Protein AF-A0A565CVT5-F1 (afdb_monomer_lite)

Radius of gyration: 26.25 Å; chains: 1; bounding box: 61×34×77 Å

Foldseek 3Di:
DDDDDDPPDVVVVVVVVVVVVVVVVVVVVVVVVVVVVPPDPPPDPQPDADDQKDFDAPPDWQVNVCVSNVNPCQCVQPVVPPDSVPGHGRDIGGGDRPDPD

Organism: NCBI:txid586526

Sequence (101 aa):
MRGSRTASSDISAWCSAVVLLSLILLLSVRENNASDSIRGSQFSDQKRPCEEIYVVGEGETLHTIGDRCGDPFVVERNPHIHDPDDVFPGLVLKIVPYYKL

pLDDT: mean 72.91, std 14.52, range [39.19, 91.94]

Structure (mmCIF, N/CA/C/O backbone):
data_AF-A0A565CVT5-F1
#
_entry.id   AF-A0A565CVT5-F1
#
loop_
_atom_site.group_PDB
_atom_site.id
_atom_site.type_symbol
_atom_site.label_atom_id
_atom_site.label_alt_id
_atom_site.label_comp_id
_atom_site.label_asym_id
_atom_site.label_entity_id
_atom_site.label_seq_id
_atom_site.pdbx_PDB_ins_code
_atom_site.Cartn_x
_atom_site.Cartn_y
_atom_site.Cartn_z
_atom_site.occupancy
_atom_site.B_iso_or_equiv
_atom_site.auth_seq_id
_atom_site.auth_comp_id
_atom_site.auth_asym_id
_atom_site.auth_atom_id
_atom_site.pdbx_PDB_model_num
ATOM 1 N N . MET A 1 1 ? -41.740 10.612 62.454 1.00 39.19 1 MET A N 1
ATOM 2 C CA . MET A 1 1 ? -41.429 9.741 61.293 1.00 39.19 1 MET A CA 1
ATOM 3 C C . MET A 1 1 ? -41.427 10.641 60.058 1.00 39.19 1 MET A C 1
ATOM 5 O O . MET A 1 1 ? -42.456 11.226 59.784 1.00 39.19 1 MET A O 1
ATOM 9 N N . ARG A 1 2 ? -40.269 11.192 59.670 1.00 50.81 2 ARG A N 1
ATOM 10 C CA . ARG A 1 2 ? -39.317 10.754 58.619 1.00 50.81 2 ARG A CA 1
ATOM 11 C C . ARG A 1 2 ? -39.857 10.876 57.180 1.00 50.81 2 ARG A C 1
ATOM 13 O O . ARG A 1 2 ? -40.660 10.052 56.775 1.00 50.81 2 ARG A O 1
ATOM 20 N N . GLY A 1 3 ? -39.247 11.812 56.437 1.00 57.94 3 GLY A N 1
ATOM 21 C CA . GLY A 1 3 ? -39.254 11.935 54.967 1.00 57.94 3 GLY A CA 1
ATOM 22 C C . GLY A 1 3 ? -40.526 12.586 54.418 1.00 57.94 3 GLY A C 1
ATOM 23 O O . GLY A 1 3 ? -41.594 12.330 54.933 1.00 57.94 3 GLY A O 1
ATOM 24 N N . SER A 1 4 ? -40.495 13.477 53.431 1.00 54.03 4 SER A N 1
ATOM 25 C CA . SER A 1 4 ? -39.644 13.383 52.24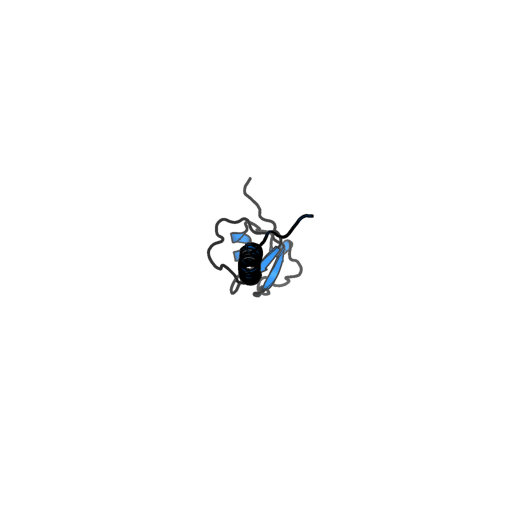8 1.00 54.03 4 SER A CA 1
ATOM 26 C C . SER A 1 4 ? -39.184 14.759 51.778 1.00 54.03 4 SER A C 1
ATOM 28 O O . SER A 1 4 ? -39.958 15.591 51.314 1.00 54.03 4 SER A O 1
ATOM 30 N N . ARG A 1 5 ? -37.872 14.968 51.885 1.00 61.31 5 ARG A N 1
ATOM 31 C CA . ARG A 1 5 ? -37.135 15.881 51.014 1.00 61.31 5 ARG A CA 1
ATOM 32 C C . ARG A 1 5 ? -37.163 15.264 49.616 1.00 61.31 5 ARG A C 1
ATOM 34 O O . ARG A 1 5 ? -36.840 14.087 49.542 1.00 61.31 5 ARG A O 1
ATOM 41 N N . THR A 1 6 ? -37.503 16.041 48.586 1.00 53.72 6 THR A N 1
ATOM 42 C CA . THR A 1 6 ? -36.719 16.207 47.338 1.00 53.72 6 THR A CA 1
ATOM 43 C C . THR A 1 6 ? -37.562 16.874 46.244 1.00 53.72 6 THR A C 1
ATOM 45 O O . THR A 1 6 ? -37.941 16.245 45.266 1.00 53.72 6 THR A O 1
ATOM 48 N N . ALA A 1 7 ? -37.759 18.191 46.340 1.00 54.12 7 ALA A N 1
ATOM 49 C CA . ALA A 1 7 ? -38.075 19.031 45.174 1.00 54.12 7 ALA A CA 1
ATOM 50 C C . ALA A 1 7 ? -36.812 19.324 44.321 1.00 54.12 7 ALA A C 1
ATOM 52 O O . ALA A 1 7 ? -36.710 20.354 43.670 1.00 54.12 7 ALA A O 1
ATOM 53 N N . SER A 1 8 ? -35.803 18.445 44.388 1.00 51.94 8 SER A N 1
ATOM 54 C CA . SER A 1 8 ? -34.457 18.646 43.827 1.00 51.94 8 SER A CA 1
ATOM 55 C C . SER A 1 8 ? -33.937 17.410 43.079 1.00 51.94 8 SER A C 1
ATOM 57 O O . SER A 1 8 ? -32.732 17.285 42.876 1.00 51.94 8 SER A O 1
ATOM 59 N N . SER A 1 9 ? -34.818 16.478 42.706 1.00 54.34 9 SER A N 1
ATOM 60 C CA . SER A 1 9 ? -34.433 15.245 42.000 1.00 54.34 9 SER A CA 1
ATOM 61 C C . SER A 1 9 ? -34.712 15.310 40.501 1.00 54.34 9 SER A C 1
ATOM 63 O O . SER A 1 9 ? -33.924 14.784 39.716 1.00 54.34 9 SER A O 1
ATOM 65 N N . ASP A 1 10 ? -35.737 16.048 40.079 1.00 54.59 10 ASP A N 1
ATOM 66 C CA . ASP A 1 10 ? -36.067 16.163 38.653 1.00 54.59 10 ASP A CA 1
ATOM 67 C C . ASP A 1 10 ? -35.059 17.049 37.919 1.00 54.59 10 ASP A C 1
ATOM 69 O O . ASP A 1 10 ? -34.773 16.822 36.745 1.00 54.59 10 ASP A O 1
ATOM 73 N N . ILE A 1 11 ? -34.412 17.965 38.662 1.00 57.19 11 ILE A N 1
ATOM 74 C CA . ILE A 1 11 ? -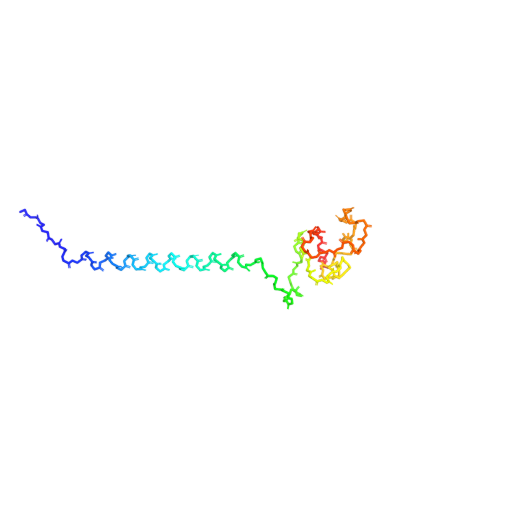33.342 18.820 38.147 1.00 57.19 11 ILE A CA 1
ATOM 75 C C . ILE A 1 11 ? -32.015 18.046 37.922 1.00 57.19 11 ILE A C 1
ATOM 77 O O . ILE A 1 11 ? -31.075 18.510 37.276 1.00 57.19 11 ILE A O 1
ATOM 81 N N . SER A 1 12 ? -31.902 16.824 38.427 1.00 60.88 12 SER A N 1
ATOM 82 C CA . SER A 1 12 ? -30.744 15.977 38.135 1.00 60.88 12 SER A CA 1
ATOM 83 C C . SER A 1 12 ? -31.006 15.052 36.947 1.00 60.88 12 SER A C 1
ATOM 85 O O . SER A 1 12 ? -30.076 14.731 36.210 1.00 60.88 12 SER A O 1
ATOM 87 N N . ALA A 1 13 ? -32.259 14.627 36.764 1.00 68.69 13 ALA A N 1
ATOM 88 C CA . ALA A 1 13 ? -32.640 13.578 35.820 1.00 68.69 13 ALA A CA 1
ATOM 89 C C . ALA A 1 13 ? -32.660 14.044 34.353 1.00 68.69 13 ALA A C 1
ATOM 91 O O . ALA A 1 13 ? -32.203 13.344 33.455 1.00 68.69 13 ALA A O 1
ATOM 92 N N . TRP A 1 14 ? -33.147 15.253 34.095 1.00 80.06 14 TRP A N 1
ATOM 93 C CA . TRP A 1 14 ? -33.083 15.895 32.778 1.00 80.06 14 TRP A CA 1
ATOM 94 C C . TRP A 1 14 ? -31.642 16.226 32.324 1.00 80.06 14 TRP A C 1
ATOM 96 O O . TRP A 1 14 ? -31.301 16.001 31.167 1.00 80.06 14 TRP A O 1
ATOM 106 N N . CYS A 1 15 ? -30.758 16.674 33.224 1.00 81.31 15 CYS A N 1
ATOM 107 C CA . CYS A 1 15 ? -29.352 16.945 32.924 1.00 81.31 15 CYS A CA 1
ATOM 108 C C . CYS A 1 15 ? -28.616 15.661 32.545 1.00 81.31 15 CYS A C 1
ATOM 110 O O . CYS A 1 15 ? -27.897 15.642 31.548 1.00 81.31 15 CYS A O 1
ATOM 112 N N . SER A 1 16 ? -28.821 14.577 33.301 1.00 80.69 16 SER A N 1
ATOM 113 C CA . SER A 1 16 ? -28.232 13.283 32.956 1.00 80.69 16 SER A CA 1
ATOM 114 C C . SER A 1 16 ? -28.771 12.759 31.625 1.00 80.69 16 SER A C 1
ATOM 116 O O . SER A 1 16 ? -27.983 12.276 30.817 1.00 80.69 16 SER A O 1
ATOM 118 N N . ALA A 1 17 ? -30.065 12.930 31.338 1.00 86.38 17 ALA A N 1
ATOM 119 C CA . ALA A 1 17 ? -30.637 12.574 30.041 1.00 86.38 17 ALA A CA 1
ATOM 120 C C . ALA A 1 17 ? -29.992 13.355 28.882 1.00 86.38 17 ALA A C 1
ATOM 122 O O . ALA A 1 17 ? -29.593 12.746 27.893 1.00 86.38 17 ALA A O 1
ATOM 123 N N . VAL A 1 18 ? -29.817 14.676 29.009 1.00 90.56 18 VAL A N 1
ATOM 124 C CA . VAL A 1 18 ? -29.180 15.514 27.973 1.00 90.56 18 VAL A CA 1
ATOM 125 C C . VAL A 1 18 ? -27.707 15.146 27.772 1.00 90.56 18 VAL A C 1
ATOM 127 O O . VAL A 1 18 ? -27.248 15.076 26.634 1.00 90.56 18 VAL A O 1
ATOM 130 N N . VAL A 1 19 ? -26.971 14.868 28.853 1.00 91.50 19 VAL A N 1
ATOM 131 C CA . VAL A 1 19 ? -25.562 14.442 28.788 1.00 91.50 19 VAL A CA 1
ATOM 132 C C . VAL A 1 19 ? -25.419 13.065 28.137 1.00 91.50 19 VAL A C 1
ATOM 134 O O . VAL A 1 19 ? -24.520 12.859 27.327 1.00 91.50 19 VAL A O 1
ATOM 137 N N . LEU A 1 20 ? -26.309 12.120 28.445 1.00 91.12 20 LEU A N 1
ATOM 138 C CA . LEU A 1 20 ? -26.301 10.805 27.800 1.00 91.12 20 LEU A CA 1
ATOM 139 C C . LEU A 1 20 ? -26.630 10.918 26.308 1.00 91.12 20 LEU A C 1
ATOM 141 O O . LEU A 1 20 ? -25.967 10.293 25.486 1.00 91.12 20 LEU A O 1
ATOM 145 N N . LEU A 1 21 ? -27.606 11.752 25.947 1.00 91.94 21 LEU A N 1
ATOM 146 C CA . LEU A 1 21 ? -28.022 11.950 24.558 1.00 91.94 21 LEU A CA 1
ATOM 147 C C . LEU A 1 21 ? -26.923 12.642 23.733 1.00 91.94 21 LEU A C 1
ATOM 149 O O . LEU A 1 21 ? -26.655 12.233 22.603 1.00 91.94 21 LEU A O 1
ATOM 153 N N . SER A 1 22 ? -26.220 13.623 24.311 1.00 91.19 22 SER A N 1
ATOM 154 C CA . SER A 1 22 ? -25.069 14.262 23.662 1.00 91.19 22 SER A CA 1
ATOM 155 C C . SER A 1 22 ? -23.881 13.309 23.513 1.00 91.19 22 SER A C 1
ATOM 157 O O . SER A 1 22 ? -23.245 13.299 22.460 1.00 91.19 22 SER A O 1
ATOM 159 N N . LEU A 1 23 ? -23.615 12.455 24.507 1.00 90.88 23 LEU A N 1
ATOM 160 C CA . LEU A 1 23 ? -22.564 11.442 24.423 1.00 90.88 23 LEU A CA 1
ATOM 161 C C . LEU A 1 23 ? -22.861 10.415 23.322 1.00 90.88 23 LEU A C 1
ATOM 163 O O . LEU A 1 23 ? -21.974 10.098 22.537 1.00 90.88 23 LEU A O 1
ATOM 167 N N . ILE A 1 24 ? -24.105 9.939 23.218 1.00 91.44 24 ILE A N 1
ATOM 168 C CA . ILE A 1 24 ? -24.529 9.004 22.163 1.00 91.44 24 ILE A CA 1
ATOM 169 C C . ILE A 1 24 ? -24.377 9.639 20.773 1.00 91.44 24 ILE A C 1
ATOM 171 O O . ILE A 1 24 ? -23.872 8.993 19.852 1.00 91.44 24 ILE A O 1
ATOM 175 N N . LEU A 1 25 ? -24.750 10.914 20.618 1.00 87.50 25 LEU A N 1
ATOM 176 C CA . LEU A 1 25 ? -24.549 11.663 19.372 1.00 87.50 25 LEU A CA 1
ATOM 177 C C . LEU A 1 25 ? -23.061 11.799 19.021 1.00 87.50 25 LEU A C 1
ATOM 179 O O . LEU A 1 25 ? -22.677 11.533 17.884 1.00 87.50 25 LEU A O 1
ATOM 183 N N . LEU A 1 26 ? -22.212 12.153 19.991 1.00 84.25 26 LEU A N 1
ATOM 184 C CA . LEU A 1 26 ? -20.761 12.257 19.794 1.00 84.25 26 LEU A CA 1
ATOM 185 C C . LEU A 1 26 ? -20.134 10.911 19.410 1.00 84.25 26 LEU A C 1
ATOM 187 O O . LEU A 1 26 ? -19.282 10.868 18.523 1.00 84.25 26 LEU A O 1
ATOM 191 N N . LEU A 1 27 ? -20.568 9.815 20.038 1.00 79.94 27 LEU A N 1
ATOM 192 C CA . LEU A 1 27 ? -20.118 8.464 19.700 1.00 79.94 27 LEU A CA 1
ATOM 193 C C . LEU A 1 27 ? -20.552 8.061 18.285 1.00 79.94 27 LEU A C 1
ATOM 195 O O . LEU A 1 27 ? -19.735 7.530 17.541 1.00 79.94 27 LEU A O 1
ATOM 199 N N . SER A 1 28 ? -21.782 8.390 17.880 1.00 79.69 28 SER A N 1
ATOM 200 C CA . SER A 1 28 ? -22.298 8.097 16.533 1.00 79.69 28 SER A CA 1
ATOM 201 C C . SER A 1 28 ? -21.539 8.867 15.448 1.00 79.69 28 SER A C 1
ATOM 203 O O . SER A 1 28 ? -21.171 8.305 14.420 1.00 79.69 28 SER A O 1
ATOM 205 N N . VAL A 1 29 ? -21.235 10.147 15.692 1.00 74.56 29 VAL A N 1
ATOM 206 C CA . VAL A 1 29 ? -20.399 10.951 14.787 1.00 74.56 29 VAL A CA 1
ATOM 207 C C . VAL A 1 29 ? -18.973 10.394 14.737 1.00 74.56 29 VAL A C 1
ATOM 209 O O . VAL A 1 29 ? -18.394 10.308 13.656 1.00 74.56 29 VAL A O 1
ATOM 212 N N . ARG A 1 30 ? -18.397 9.976 15.871 1.00 69.06 30 ARG A N 1
ATOM 213 C CA . ARG A 1 30 ? -17.044 9.399 15.925 1.00 69.06 30 ARG A CA 1
ATOM 214 C C . ARG A 1 30 ? -16.942 8.073 15.168 1.00 69.06 30 ARG A C 1
ATOM 216 O O . ARG A 1 30 ? -15.977 7.891 14.436 1.00 69.06 30 ARG A O 1
ATOM 223 N N . GLU A 1 31 ? -17.927 7.191 15.313 1.00 59.41 31 GLU A N 1
ATOM 224 C CA . GLU A 1 31 ? -18.029 5.931 14.560 1.00 59.41 31 GLU A CA 1
ATOM 225 C C . GLU A 1 31 ? -18.179 6.183 13.054 1.00 59.41 31 GLU A C 1
ATOM 227 O O . GLU A 1 31 ? -17.521 5.519 12.252 1.00 59.41 31 GLU A O 1
ATOM 232 N N . ASN A 1 32 ? -18.961 7.194 12.657 1.00 58.12 32 ASN A N 1
ATOM 233 C CA . ASN A 1 32 ? -19.106 7.562 11.248 1.00 58.12 32 ASN A CA 1
ATOM 234 C C . ASN A 1 32 ? -17.785 8.084 10.651 1.00 58.12 32 ASN A C 1
ATOM 236 O O . ASN A 1 32 ? -17.399 7.675 9.564 1.00 58.12 32 ASN A O 1
ATOM 240 N N . ASN A 1 33 ? -17.040 8.915 11.390 1.00 56.75 33 ASN A N 1
ATOM 241 C CA . ASN A 1 33 ? -15.726 9.411 10.951 1.00 56.75 33 ASN A CA 1
ATOM 242 C C . ASN A 1 33 ? -14.621 8.338 10.993 1.00 56.75 33 ASN A C 1
ATOM 244 O O . ASN A 1 33 ? -13.642 8.444 10.261 1.00 56.75 33 ASN A O 1
ATOM 248 N N . ALA A 1 34 ? -14.745 7.322 11.853 1.00 54.50 34 ALA A N 1
ATOM 249 C CA . ALA A 1 34 ? -13.821 6.188 11.884 1.00 54.50 34 ALA A CA 1
ATOM 250 C C . ALA A 1 34 ? -14.100 5.197 10.742 1.00 54.50 34 ALA A C 1
ATOM 252 O O . ALA A 1 34 ? -13.165 4.622 10.188 1.00 54.50 34 ALA A O 1
ATOM 253 N N . SER A 1 35 ? -15.368 5.049 10.348 1.00 50.41 35 SER A N 1
ATOM 254 C CA . SER A 1 35 ? -15.778 4.223 9.206 1.00 50.41 35 SER A CA 1
ATOM 255 C C . SER A 1 35 ? -15.461 4.885 7.856 1.00 50.41 35 SER A C 1
ATOM 257 O O . SER A 1 35 ? -15.152 4.187 6.895 1.00 50.41 35 SER A O 1
ATOM 259 N N . ASP A 1 36 ? -15.423 6.222 7.795 1.00 49.03 36 ASP A N 1
ATOM 260 C CA . ASP A 1 36 ? -14.929 6.983 6.632 1.00 49.03 36 ASP A CA 1
ATOM 261 C C . ASP A 1 36 ? -13.390 6.973 6.483 1.00 49.03 36 ASP A C 1
ATOM 263 O O . ASP A 1 36 ? -12.856 7.530 5.524 1.00 49.03 36 ASP A O 1
ATOM 267 N N . SER A 1 37 ? -12.646 6.296 7.370 1.00 47.59 37 SER A N 1
ATOM 268 C CA . SER A 1 37 ? -11.198 6.096 7.186 1.00 47.59 37 SER A CA 1
ATOM 269 C C . SER A 1 37 ? -10.857 5.024 6.137 1.00 47.59 37 SER A C 1
ATOM 271 O O . SER A 1 37 ? -9.678 4.780 5.884 1.00 47.59 37 SER A O 1
ATOM 273 N N . ILE A 1 38 ? -11.854 4.427 5.472 1.00 53.53 38 ILE A N 1
ATOM 274 C CA . ILE A 1 38 ? -11.672 3.700 4.204 1.00 53.53 38 ILE A CA 1
ATOM 275 C C . ILE A 1 38 ? -11.887 4.678 3.039 1.00 53.53 38 ILE A C 1
ATOM 277 O O . ILE A 1 38 ? -12.702 4.468 2.144 1.00 53.53 38 ILE A O 1
ATOM 281 N N . ARG A 1 39 ? -11.181 5.810 3.046 1.00 48.34 39 ARG A N 1
ATOM 282 C CA . ARG A 1 39 ? -11.093 6.668 1.865 1.00 48.34 39 ARG A CA 1
ATOM 283 C C . ARG A 1 39 ? -9.752 7.375 1.837 1.00 48.34 39 ARG A C 1
ATOM 285 O O . ARG A 1 39 ? -9.427 8.172 2.710 1.00 48.34 39 ARG A O 1
ATOM 292 N N . GLY A 1 40 ? -8.969 6.998 0.831 1.00 47.59 40 GLY A N 1
ATOM 293 C CA . GLY A 1 40 ? -7.565 7.328 0.675 1.00 47.59 40 GLY A CA 1
ATOM 294 C C . GLY A 1 40 ? -7.234 8.788 0.950 1.00 47.59 40 GLY A C 1
ATOM 295 O O . GLY A 1 40 ? -7.656 9.686 0.222 1.00 47.59 40 GLY A O 1
ATOM 296 N N . SER A 1 41 ? -6.353 9.003 1.926 1.00 48.44 41 SER A N 1
ATOM 297 C CA . SER A 1 41 ? -5.465 10.157 1.899 1.00 48.44 41 SER A CA 1
ATOM 298 C C . SER A 1 41 ? -4.386 9.893 0.850 1.00 48.44 41 SER A C 1
ATOM 300 O O . SER A 1 41 ? -3.234 9.583 1.160 1.00 48.44 41 SER A O 1
ATOM 302 N N . GLN A 1 42 ? -4.777 9.989 -0.419 1.00 56.72 42 GLN A N 1
ATOM 303 C CA . GLN A 1 42 ? -3.814 10.18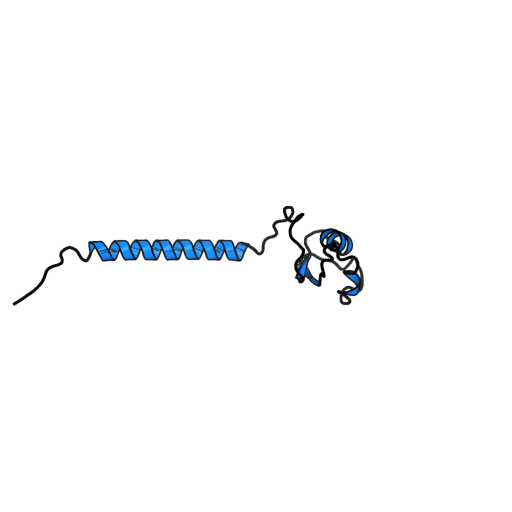8 -1.487 1.00 56.72 42 GLN A CA 1
ATOM 304 C C . GLN A 1 42 ? -3.012 11.458 -1.131 1.00 56.72 42 GLN A C 1
ATOM 306 O O . GLN A 1 42 ? -3.596 12.493 -0.814 1.00 56.72 42 GLN A O 1
ATOM 311 N N . PHE A 1 43 ? -1.679 11.368 -1.150 1.00 49.22 43 PHE A N 1
ATOM 312 C CA . PHE A 1 43 ? -0.727 12.490 -1.042 1.00 49.22 43 PHE A CA 1
ATOM 313 C C . PHE A 1 43 ? -0.365 13.068 0.346 1.00 49.22 43 PHE A C 1
ATOM 315 O O . PHE A 1 43 ? 0.014 14.234 0.434 1.00 49.22 43 PHE A O 1
ATOM 322 N N . SER A 1 44 ? -0.357 12.290 1.435 1.00 47.38 44 SER A N 1
ATOM 323 C CA . SER A 1 44 ? 0.350 12.706 2.678 1.00 47.38 44 SER A CA 1
ATOM 324 C C . SER A 1 44 ? 1.351 11.690 3.241 1.00 47.38 44 SER A C 1
ATOM 326 O O . SER A 1 44 ? 1.929 11.914 4.304 1.00 47.38 44 SER A O 1
ATOM 328 N N . ASP A 1 45 ? 1.632 10.614 2.506 1.00 50.12 45 ASP A N 1
ATOM 329 C CA . ASP A 1 45 ? 2.316 9.435 3.046 1.00 50.12 45 ASP A CA 1
ATOM 330 C C . ASP A 1 45 ? 3.789 9.276 2.636 1.00 50.12 45 ASP A C 1
ATOM 332 O O . ASP A 1 45 ? 4.325 8.185 2.504 1.00 50.12 45 ASP A O 1
ATOM 336 N N . GLN A 1 46 ? 4.500 10.385 2.445 1.00 53.56 46 GLN A N 1
ATOM 337 C CA . GLN A 1 46 ? 5.941 10.340 2.147 1.00 53.56 46 GLN A CA 1
ATOM 338 C C . GLN A 1 46 ? 6.815 10.099 3.392 1.00 53.56 46 GLN A C 1
ATOM 340 O O . GLN A 1 46 ? 8.036 10.222 3.332 1.00 53.56 46 GLN A O 1
ATOM 345 N N . LYS A 1 47 ? 6.198 9.807 4.545 1.00 52.34 47 LYS A N 1
ATOM 346 C CA . LYS A 1 47 ? 6.894 9.638 5.827 1.00 52.34 47 LYS A CA 1
ATOM 347 C C . LYS A 1 47 ? 6.403 8.489 6.693 1.00 52.34 47 LYS A C 1
ATOM 349 O O . LYS A 1 47 ? 7.070 8.236 7.699 1.00 52.34 47 LYS A O 1
ATOM 354 N N . ARG A 1 48 ? 5.287 7.818 6.383 1.00 61.88 48 ARG A N 1
ATOM 355 C CA . ARG A 1 48 ? 4.931 6.629 7.159 1.00 61.88 48 ARG A CA 1
ATOM 356 C C . ARG A 1 48 ? 5.563 5.412 6.493 1.00 61.88 48 ARG A C 1
ATOM 358 O O . ARG A 1 48 ? 5.606 5.336 5.266 1.00 61.88 48 ARG A O 1
ATOM 365 N N . PRO A 1 49 ? 6.124 4.496 7.291 1.00 66.38 49 PRO A N 1
ATOM 366 C CA . PRO A 1 49 ? 6.552 3.215 6.762 1.00 66.38 49 PRO A CA 1
ATOM 367 C C . PRO A 1 49 ? 5.341 2.513 6.148 1.00 66.38 49 PRO A C 1
ATOM 369 O O . PRO A 1 49 ? 4.255 2.541 6.730 1.00 66.38 49 PRO A O 1
ATOM 372 N N . CYS A 1 50 ? 5.525 1.899 4.981 1.00 78.12 50 CYS A N 1
ATOM 373 C CA . CYS A 1 50 ? 4.487 1.051 4.417 1.00 78.12 50 CYS A CA 1
ATOM 374 C C . CYS A 1 50 ? 4.171 -0.090 5.382 1.00 78.12 50 CYS A C 1
ATOM 376 O O . CYS A 1 50 ? 5.073 -0.693 5.967 1.00 78.12 50 CYS A O 1
ATOM 378 N N . GLU A 1 51 ? 2.886 -0.370 5.546 1.00 76.38 51 GLU A N 1
ATOM 379 C CA . GLU A 1 51 ? 2.423 -1.520 6.312 1.00 76.38 51 GLU A CA 1
ATOM 380 C C . GLU A 1 51 ? 2.713 -2.816 5.536 1.00 76.38 51 GLU A C 1
ATOM 382 O O . GLU A 1 51 ? 2.888 -2.797 4.317 1.00 76.38 51 GLU A O 1
ATOM 387 N N . GLU A 1 52 ? 2.750 -3.961 6.226 1.00 81.31 52 GLU A N 1
ATOM 388 C CA . GLU A 1 52 ? 2.969 -5.269 5.580 1.00 81.31 52 GLU A CA 1
ATOM 389 C C . GLU A 1 52 ? 1.895 -5.621 4.534 1.00 81.31 52 GLU A C 1
ATOM 391 O O . GLU A 1 52 ? 2.117 -6.474 3.672 1.00 81.31 52 GLU A O 1
ATOM 396 N N . ILE A 1 53 ? 0.733 -4.968 4.616 1.00 82.19 53 ILE A N 1
ATOM 397 C CA . ILE A 1 53 ? -0.422 -5.157 3.743 1.00 82.19 53 ILE A CA 1
ATOM 398 C C . ILE A 1 53 ? -0.743 -3.805 3.106 1.00 82.19 53 ILE A C 1
ATOM 400 O O . ILE A 1 53 ? -1.227 -2.899 3.780 1.00 82.19 53 ILE A O 1
ATOM 404 N N . TYR A 1 54 ? -0.477 -3.668 1.809 1.00 84.50 54 TYR A N 1
ATOM 405 C CA . TYR A 1 54 ? -0.705 -2.435 1.058 1.00 84.50 54 TYR A CA 1
ATOM 406 C C . TYR A 1 54 ? -1.878 -2.595 0.097 1.00 84.50 54 TYR A C 1
ATOM 408 O O . TYR A 1 54 ? -1.968 -3.593 -0.614 1.00 84.50 54 TYR A O 1
ATOM 416 N N . VAL A 1 55 ? -2.763 -1.600 0.049 1.00 86.62 55 VAL A N 1
ATOM 417 C CA . VAL A 1 55 ? -3.870 -1.557 -0.912 1.00 86.62 55 VAL A CA 1
ATOM 418 C C . VAL A 1 55 ? -3.508 -0.595 -2.034 1.00 86.62 55 VAL A C 1
ATOM 420 O O . VAL A 1 55 ? -3.269 0.585 -1.793 1.00 86.62 55 VAL A O 1
ATOM 423 N N . VAL A 1 56 ? -3.483 -1.110 -3.257 1.00 85.50 56 VAL A N 1
ATOM 424 C CA . VAL A 1 56 ? -3.119 -0.364 -4.464 1.00 85.50 56 VAL A CA 1
ATOM 425 C C . VAL A 1 56 ? -4.101 0.782 -4.715 1.00 85.50 56 VAL A C 1
ATOM 427 O O . VAL A 1 56 ? -5.318 0.577 -4.726 1.00 85.50 56 VAL A O 1
ATOM 430 N N . GLY A 1 57 ? -3.571 1.988 -4.926 1.00 82.75 57 GLY A N 1
ATOM 431 C CA . GLY A 1 57 ? -4.328 3.172 -5.329 1.00 82.75 57 GLY A CA 1
ATOM 432 C C . GLY A 1 57 ? -4.543 3.283 -6.843 1.00 82.75 57 GLY A C 1
ATOM 433 O O . GLY A 1 57 ? -4.030 2.498 -7.638 1.00 82.75 57 GLY A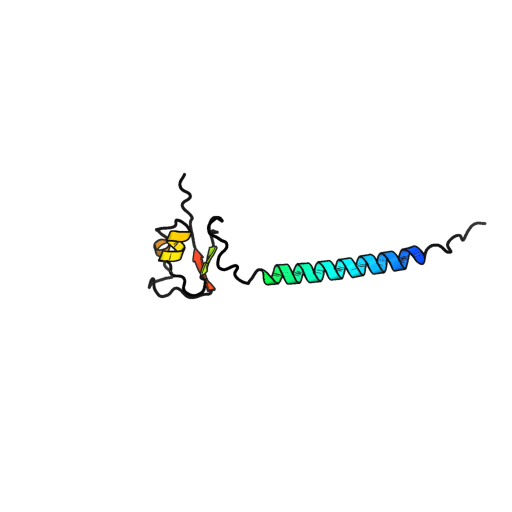 O 1
ATOM 434 N N . GLU A 1 58 ? -5.309 4.289 -7.266 1.00 81.19 58 GLU A N 1
ATOM 435 C CA . GLU A 1 58 ? -5.526 4.567 -8.691 1.00 81.19 58 GLU A CA 1
ATOM 436 C C . GLU A 1 58 ? -4.231 4.994 -9.396 1.00 81.19 58 GLU A C 1
ATOM 438 O O . GLU A 1 58 ? -3.576 5.951 -8.988 1.00 81.19 58 GLU A O 1
ATOM 443 N N . GLY A 1 59 ? -3.873 4.286 -10.474 1.00 80.50 59 GLY A N 1
ATOM 444 C CA . GLY A 1 59 ? -2.704 4.601 -11.303 1.00 80.50 59 GLY A CA 1
ATOM 445 C C . GLY A 1 59 ? -1.352 4.209 -10.697 1.00 80.50 59 GLY A C 1
ATOM 446 O O . GLY A 1 59 ? -0.315 4.625 -11.213 1.00 80.50 59 GLY A O 1
ATOM 447 N N . GLU A 1 60 ? -1.341 3.432 -9.614 1.00 80.94 60 GLU A N 1
ATOM 448 C CA . GLU A 1 60 ? -0.109 2.914 -9.024 1.00 80.94 60 GLU A CA 1
ATOM 449 C C . GLU A 1 60 ? 0.332 1.614 -9.690 1.00 80.94 60 GLU A C 1
ATOM 451 O O . GLU A 1 60 ? -0.480 0.776 -10.066 1.00 80.94 60 GLU A O 1
ATOM 456 N N . THR A 1 61 ? 1.644 1.429 -9.785 1.00 85.12 61 THR A N 1
ATOM 457 C CA . THR A 1 61 ? 2.270 0.192 -10.266 1.00 85.12 61 THR A CA 1
ATOM 458 C C . THR A 1 61 ? 3.075 -0.454 -9.148 1.00 85.12 61 THR A C 1
ATOM 460 O O . THR A 1 61 ? 3.533 0.233 -8.226 1.00 85.12 61 THR A O 1
ATOM 463 N N . LEU A 1 62 ? 3.342 -1.757 -9.264 1.00 84.06 62 LEU A N 1
ATOM 464 C CA . LEU A 1 62 ? 4.238 -2.471 -8.347 1.00 84.06 62 LEU A CA 1
ATOM 465 C C . LEU A 1 62 ? 5.587 -1.765 -8.180 1.00 84.06 62 LEU A C 1
ATOM 467 O O . LEU A 1 62 ? 6.089 -1.674 -7.065 1.00 84.06 62 LEU A O 1
ATOM 471 N N . HIS A 1 63 ? 6.140 -1.212 -9.263 1.00 82.69 63 HIS A N 1
ATOM 472 C CA . HIS A 1 63 ? 7.424 -0.512 -9.232 1.00 82.69 63 HIS A CA 1
ATOM 473 C C . HIS A 1 63 ? 7.351 0.761 -8.381 1.00 82.69 63 HIS A C 1
ATOM 475 O O . HIS A 1 63 ? 8.140 0.947 -7.462 1.00 82.69 63 HIS A O 1
ATOM 481 N N . THR A 1 64 ? 6.337 1.601 -8.619 1.00 84.75 64 THR A N 1
ATOM 482 C CA . THR A 1 64 ? 6.146 2.845 -7.854 1.00 84.75 64 THR A CA 1
ATOM 483 C C . THR A 1 64 ? 5.842 2.600 -6.376 1.00 84.75 64 THR A C 1
ATOM 485 O O . THR A 1 64 ? 6.210 3.415 -5.529 1.00 84.75 64 THR A O 1
ATOM 488 N N . ILE A 1 65 ? 5.185 1.481 -6.056 1.00 85.00 65 ILE A N 1
ATOM 489 C CA . ILE A 1 65 ? 4.889 1.072 -4.679 1.00 85.0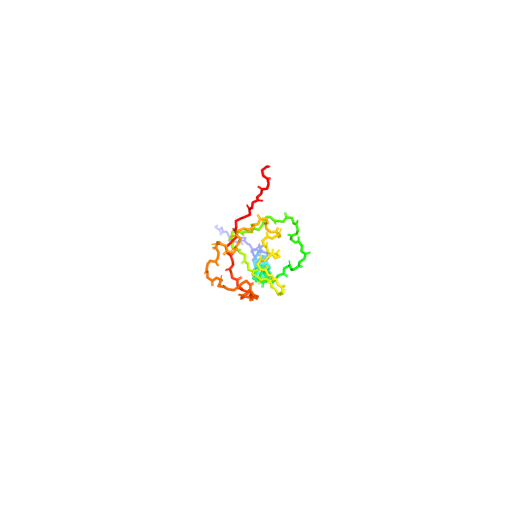0 65 ILE A CA 1
ATOM 490 C C . ILE A 1 65 ? 6.160 0.536 -4.010 1.00 85.00 65 ILE A C 1
ATOM 492 O O . ILE A 1 65 ? 6.482 0.959 -2.902 1.00 85.00 65 ILE A O 1
ATOM 496 N N . GLY A 1 66 ? 6.924 -0.323 -4.691 1.00 84.06 66 GLY A N 1
ATOM 497 C CA . GLY A 1 66 ? 8.215 -0.827 -4.217 1.00 84.06 66 GLY A CA 1
ATOM 498 C C . GLY A 1 66 ? 9.209 0.299 -3.934 1.00 84.06 66 GLY A C 1
ATOM 499 O O . GLY A 1 66 ? 9.796 0.335 -2.854 1.00 84.06 66 GLY A O 1
ATOM 500 N N . ASP A 1 67 ? 9.315 1.280 -4.833 1.00 84.31 67 ASP A N 1
ATOM 501 C CA . ASP A 1 67 ? 10.164 2.464 -4.649 1.00 84.31 67 ASP A CA 1
ATOM 502 C C . ASP A 1 67 ? 9.720 3.325 -3.460 1.00 84.31 67 ASP A C 1
ATOM 504 O O . ASP A 1 67 ? 10.552 3.818 -2.695 1.00 84.31 67 ASP A O 1
ATOM 508 N N . ARG A 1 68 ? 8.406 3.488 -3.263 1.00 82.44 68 ARG A N 1
ATOM 509 C CA . ARG A 1 68 ? 7.852 4.239 -2.128 1.00 82.44 68 ARG A CA 1
ATOM 510 C C . ARG A 1 68 ? 8.103 3.540 -0.795 1.00 82.44 68 ARG A C 1
ATOM 512 O O . ARG A 1 68 ? 8.414 4.200 0.193 1.00 82.44 68 ARG A O 1
ATOM 519 N N . CYS A 1 69 ? 7.945 2.222 -0.771 1.00 83.56 69 CYS A N 1
ATOM 520 C CA . CYS A 1 69 ? 8.046 1.407 0.433 1.00 83.56 69 CYS A CA 1
ATOM 521 C C . CYS A 1 69 ? 9.466 0.919 0.733 1.00 83.56 69 CYS A C 1
ATOM 523 O O . CYS A 1 69 ? 9.709 0.376 1.810 1.00 83.56 69 CYS A O 1
ATOM 525 N N . GLY A 1 70 ? 10.398 1.095 -0.206 1.00 83.56 70 GLY A N 1
ATOM 526 C CA . GLY A 1 70 ? 11.727 0.503 -0.125 1.00 83.56 70 GLY A CA 1
ATOM 527 C C . GLY A 1 70 ? 11.690 -1.024 -0.201 1.00 83.56 70 GLY A C 1
ATOM 528 O O . GLY A 1 70 ? 12.487 -1.673 0.463 1.00 83.56 70 GLY A O 1
ATOM 529 N N . ASP A 1 71 ? 10.763 -1.609 -0.960 1.00 85.81 71 ASP A N 1
ATOM 530 C CA . ASP A 1 71 ? 10.695 -3.056 -1.198 1.00 85.81 71 ASP A CA 1
ATOM 531 C C . ASP A 1 71 ? 11.005 -3.367 -2.672 1.00 85.81 71 ASP A C 1
ATOM 533 O O . ASP A 1 71 ? 10.090 -3.477 -3.493 1.00 85.81 71 ASP A O 1
ATOM 537 N N . PRO A 1 72 ? 12.293 -3.510 -3.041 1.00 82.12 72 PRO A N 1
ATOM 538 C CA . PRO A 1 72 ? 12.676 -3.826 -4.416 1.00 82.12 72 PRO A CA 1
ATOM 539 C C . PRO A 1 72 ? 12.259 -5.244 -4.840 1.00 82.12 72 PRO A C 1
ATOM 541 O O . PRO A 1 72 ? 12.286 -5.557 -6.027 1.00 82.12 72 PRO A O 1
ATOM 544 N N . PHE A 1 73 ? 11.854 -6.099 -3.893 1.00 83.88 73 PHE A N 1
ATOM 545 C CA . PHE A 1 73 ? 11.467 -7.490 -4.135 1.00 83.88 73 PHE A CA 1
ATOM 546 C C . PHE A 1 73 ? 9.948 -7.694 -4.072 1.00 83.88 73 PHE A C 1
ATOM 548 O O . PHE A 1 73 ? 9.474 -8.824 -3.933 1.00 83.88 73 PHE A O 1
ATOM 555 N N . VAL A 1 74 ? 9.164 -6.617 -4.201 1.00 84.62 74 VAL A N 1
ATOM 556 C CA . VAL A 1 74 ? 7.697 -6.682 -4.149 1.00 84.62 74 VAL A CA 1
ATOM 557 C C . VAL A 1 74 ? 7.113 -7.662 -5.177 1.00 84.62 74 VAL A C 1
ATOM 559 O O . VAL A 1 74 ? 6.144 -8.353 -4.879 1.00 84.62 74 VAL A O 1
ATOM 562 N N . VAL A 1 75 ? 7.735 -7.809 -6.351 1.00 81.38 75 VAL A N 1
ATOM 563 C CA . VAL A 1 75 ? 7.299 -8.761 -7.391 1.00 81.38 75 VAL A CA 1
ATOM 564 C C . VAL A 1 75 ? 7.472 -10.213 -6.929 1.00 81.38 75 VAL A C 1
ATOM 566 O O . VAL A 1 75 ? 6.567 -11.028 -7.074 1.00 81.38 75 VAL A O 1
ATOM 569 N N . GLU A 1 76 ? 8.600 -10.541 -6.297 1.00 81.75 76 GLU A N 1
ATOM 570 C CA . GLU A 1 76 ? 8.896 -11.902 -5.821 1.00 81.75 76 GLU A CA 1
ATOM 571 C C . GLU A 1 76 ? 7.992 -12.318 -4.655 1.00 81.75 76 GLU A C 1
ATOM 573 O O . GLU A 1 76 ? 7.636 -13.488 -4.501 1.00 81.75 76 GLU A O 1
ATOM 578 N N . ARG A 1 77 ? 7.606 -11.349 -3.820 1.00 81.44 77 ARG A N 1
ATOM 579 C CA . ARG A 1 77 ? 6.735 -11.569 -2.656 1.00 81.44 77 ARG A CA 1
ATOM 580 C C . ARG A 1 77 ? 5.269 -11.753 -3.028 1.00 81.44 77 ARG A C 1
ATOM 582 O O . ARG A 1 77 ? 4.510 -12.283 -2.214 1.00 81.44 77 ARG A O 1
ATOM 589 N N . ASN A 1 78 ? 4.882 -11.343 -4.231 1.00 81.62 78 ASN A N 1
ATOM 590 C CA . ASN A 1 78 ? 3.513 -11.384 -4.723 1.00 81.62 78 ASN A CA 1
ATOM 591 C C . ASN A 1 78 ? 3.419 -12.273 -5.979 1.00 81.62 78 ASN A C 1
ATOM 593 O O . ASN A 1 78 ? 3.043 -11.791 -7.040 1.00 81.62 78 ASN A O 1
ATOM 597 N N . PRO A 1 79 ? 3.692 -13.593 -5.875 1.00 82.94 79 PRO A N 1
ATOM 598 C CA . PRO A 1 79 ? 3.687 -14.515 -7.020 1.00 82.94 79 PRO A CA 1
ATOM 599 C C . PRO A 1 79 ? 2.301 -14.713 -7.652 1.00 82.94 79 PRO A C 1
ATOM 601 O O . PRO A 1 79 ? 2.182 -15.353 -8.689 1.00 82.94 79 PRO A O 1
ATOM 604 N N . HIS A 1 80 ? 1.248 -14.196 -7.014 1.00 80.50 80 HIS A N 1
ATOM 605 C CA . HIS A 1 80 ? -0.094 -14.134 -7.587 1.00 80.50 80 HIS A CA 1
ATOM 606 C C . HIS A 1 80 ? -0.194 -13.114 -8.730 1.00 80.50 80 HIS A C 1
ATOM 608 O O . HIS A 1 80 ? -1.152 -13.160 -9.495 1.00 80.50 80 HIS A O 1
ATOM 614 N N . ILE A 1 81 ? 0.787 -12.216 -8.846 1.00 81.69 81 ILE A N 1
ATOM 615 C CA . ILE A 1 81 ? 0.896 -11.247 -9.927 1.00 81.69 81 ILE A CA 1
ATOM 616 C C . ILE A 1 81 ? 1.843 -11.829 -10.968 1.00 81.69 81 ILE A C 1
ATOM 618 O O . ILE A 1 81 ? 3.060 -11.854 -10.790 1.00 81.69 81 ILE A O 1
ATOM 622 N N . HIS A 1 82 ? 1.256 -12.363 -12.034 1.00 76.19 82 HIS A N 1
ATOM 623 C CA . HIS A 1 82 ? 2.003 -12.956 -13.139 1.00 76.19 82 HIS A CA 1
ATOM 624 C C . HIS A 1 82 ? 2.523 -11.901 -14.121 1.00 76.19 82 HIS A C 1
ATOM 626 O O . HIS A 1 82 ? 3.563 -12.124 -14.740 1.00 76.19 82 HIS A O 1
ATOM 632 N N . ASP A 1 83 ? 1.830 -10.765 -14.230 1.00 75.25 83 ASP A N 1
ATOM 633 C CA . ASP A 1 83 ? 2.215 -9.624 -15.055 1.00 75.25 83 ASP A CA 1
ATOM 634 C C . ASP A 1 83 ? 2.348 -8.364 -14.175 1.00 75.25 83 ASP A C 1
ATOM 636 O O . ASP A 1 83 ? 1.412 -8.045 -13.440 1.00 75.25 83 ASP A O 1
ATOM 640 N N . PRO A 1 84 ? 3.478 -7.632 -14.194 1.00 69.38 84 PRO A N 1
ATOM 641 C CA . PRO A 1 84 ? 3.620 -6.369 -13.464 1.00 69.38 84 PRO A CA 1
ATOM 642 C C . PRO A 1 84 ? 2.578 -5.296 -13.830 1.00 69.38 84 PRO A C 1
ATOM 644 O O . PRO A 1 84 ? 2.416 -4.353 -13.050 1.00 69.38 84 PRO A O 1
ATOM 647 N N . ASP A 1 85 ? 1.878 -5.442 -14.960 1.00 73.81 85 ASP A N 1
ATOM 648 C CA . ASP A 1 85 ? 0.771 -4.576 -15.371 1.00 73.81 85 ASP A CA 1
ATOM 649 C C . ASP A 1 85 ? -0.603 -5.013 -14.800 1.00 73.81 85 ASP A C 1
ATOM 651 O O . ASP A 1 85 ? -1.550 -4.227 -14.835 1.00 73.81 85 ASP A O 1
ATOM 655 N N . ASP A 1 86 ? -0.727 -6.201 -14.182 1.00 80.50 86 ASP A N 1
ATOM 656 C CA . ASP A 1 86 ? -1.958 -6.707 -13.525 1.00 80.50 86 ASP A CA 1
ATOM 657 C C . ASP A 1 86 ? -2.214 -6.066 -12.142 1.00 80.50 86 ASP A C 1
ATOM 659 O O . ASP A 1 86 ? -2.761 -6.665 -11.209 1.00 80.50 86 ASP A O 1
ATOM 663 N N . VAL A 1 87 ? -1.807 -4.811 -11.986 1.00 80.94 87 VAL A N 1
ATOM 664 C CA . VAL A 1 87 ? -1.899 -4.049 -10.744 1.00 80.94 87 VAL A CA 1
ATOM 665 C C . VAL A 1 87 ? -3.057 -3.077 -10.872 1.00 80.94 87 VAL A C 1
ATOM 667 O O . VAL A 1 87 ? -3.006 -2.116 -11.635 1.00 80.94 87 VAL A O 1
ATOM 670 N N . PHE A 1 88 ? -4.125 -3.335 -10.124 1.00 85.12 88 PHE A N 1
ATOM 671 C CA . PHE A 1 88 ? -5.353 -2.552 -10.193 1.00 85.12 88 PHE A CA 1
ATOM 672 C C . PHE A 1 88 ? -5.743 -1.981 -8.827 1.00 85.12 88 PHE A C 1
ATOM 674 O O . PHE A 1 88 ? -5.380 -2.540 -7.788 1.00 85.12 88 PHE A O 1
ATOM 681 N N . PRO A 1 89 ? -6.510 -0.879 -8.801 1.00 83.88 89 PRO A N 1
ATOM 682 C CA . PRO A 1 89 ? -6.908 -0.242 -7.554 1.00 83.88 89 PRO A CA 1
ATOM 683 C C . PRO A 1 89 ? -7.721 -1.202 -6.682 1.00 83.88 89 PRO A C 1
ATOM 685 O O . PRO A 1 89 ? -8.639 -1.867 -7.163 1.00 83.88 89 PRO A O 1
ATOM 688 N N . GLY A 1 90 ? -7.385 -1.279 -5.397 1.00 82.62 90 GLY A N 1
ATOM 689 C CA . GLY A 1 90 ? -7.992 -2.220 -4.453 1.00 82.62 90 GLY A CA 1
ATOM 690 C C . GLY A 1 90 ? -7.313 -3.591 -4.381 1.00 82.62 90 GLY A C 1
ATOM 691 O O . GLY A 1 90 ? -7.693 -4.398 -3.532 1.00 82.62 90 GLY A O 1
ATOM 692 N N . LEU A 1 91 ? -6.299 -3.861 -5.212 1.00 85.75 91 LEU A N 1
ATOM 693 C CA . LEU A 1 91 ? -5.458 -5.047 -5.069 1.00 85.75 91 LEU A CA 1
ATOM 694 C C . LEU A 1 91 ? -4.657 -4.974 -3.764 1.00 85.75 91 LEU A C 1
ATOM 696 O O . LEU A 1 91 ? -4.130 -3.923 -3.400 1.00 85.75 91 LEU A O 1
ATOM 700 N N . VAL A 1 92 ? -4.565 -6.104 -3.066 1.00 84.69 92 VAL A N 1
ATOM 701 C CA . VAL A 1 92 ? -3.835 -6.217 -1.804 1.00 84.69 92 VAL A CA 1
ATOM 702 C C . VAL A 1 92 ? -2.471 -6.835 -2.067 1.00 84.69 92 VAL A C 1
ATOM 704 O O . VAL A 1 92 ? -2.375 -7.983 -2.494 1.00 84.69 92 VAL A O 1
ATOM 707 N N . LEU A 1 93 ? -1.423 -6.075 -1.774 1.00 87.06 93 LEU A N 1
ATOM 708 C CA . LEU A 1 93 ? -0.033 -6.478 -1.916 1.00 87.06 93 LEU A CA 1
ATOM 709 C C . LEU A 1 93 ? 0.585 -6.759 -0.555 1.00 87.06 93 LEU A C 1
ATOM 711 O O . LEU A 1 93 ? 0.350 -6.042 0.419 1.00 87.06 93 LEU A O 1
ATOM 715 N N . LYS A 1 94 ? 1.447 -7.771 -0.513 1.00 86.31 94 LYS A N 1
ATOM 716 C CA . LYS A 1 94 ? 2.351 -7.994 0.609 1.00 86.31 94 LYS A CA 1
ATOM 717 C C . LYS A 1 94 ? 3.625 -7.182 0.400 1.00 86.31 94 LYS A C 1
ATOM 719 O O . LYS A 1 94 ? 4.345 -7.429 -0.569 1.00 86.31 94 LYS A O 1
ATOM 724 N N . ILE A 1 95 ? 3.912 -6.266 1.319 1.00 86.62 95 ILE A N 1
ATOM 725 C CA . ILE A 1 95 ? 5.105 -5.410 1.299 1.00 86.62 95 ILE A CA 1
ATOM 726 C C . ILE A 1 95 ? 6.011 -5.775 2.474 1.00 86.62 95 ILE A C 1
ATOM 728 O O . ILE A 1 95 ? 5.535 -6.041 3.574 1.00 86.62 95 ILE A O 1
ATOM 732 N N . VAL A 1 96 ? 7.327 -5.776 2.266 1.00 84.62 96 VAL A N 1
ATOM 733 C CA . VAL A 1 96 ? 8.303 -5.789 3.362 1.00 84.62 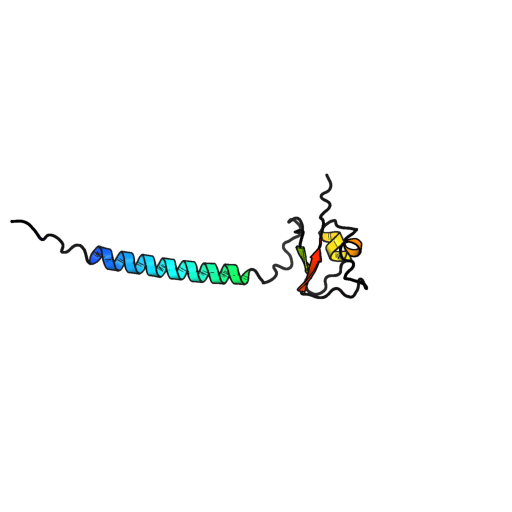96 VAL A CA 1
ATOM 734 C C . VAL A 1 96 ? 9.219 -4.580 3.221 1.00 84.62 96 VAL A C 1
ATOM 736 O O . VAL A 1 96 ? 10.149 -4.612 2.413 1.00 84.62 96 VAL A O 1
ATOM 739 N N . PRO A 1 97 ? 8.976 -3.507 3.991 1.00 77.38 97 PRO A N 1
ATOM 740 C CA . PRO A 1 97 ? 9.784 -2.303 3.895 1.00 77.38 97 PRO A CA 1
ATOM 741 C C . PRO A 1 97 ? 11.223 -2.587 4.337 1.00 77.38 97 PRO A C 1
ATOM 743 O O . PRO A 1 97 ? 11.471 -2.988 5.478 1.00 77.38 97 PRO A O 1
ATOM 746 N N . TYR A 1 98 ? 12.194 -2.340 3.454 1.00 72.94 98 TYR A N 1
ATOM 747 C CA . TYR A 1 98 ? 13.588 -2.251 3.870 1.00 72.94 98 TYR A CA 1
ATOM 748 C C . TYR A 1 98 ? 13.832 -0.857 4.426 1.00 72.94 98 TYR A C 1
ATOM 750 O O . TYR A 1 98 ? 14.194 0.082 3.714 1.00 72.94 98 TYR A O 1
ATOM 758 N N . TYR A 1 99 ? 13.669 -0.714 5.737 1.00 65.06 99 TYR A N 1
ATOM 759 C CA . TYR A 1 99 ? 14.267 0.418 6.427 1.00 65.06 99 TYR A CA 1
ATOM 760 C C . TYR A 1 99 ? 15.783 0.312 6.213 1.00 65.06 99 TYR A C 1
ATOM 762 O O . TYR A 1 99 ? 16.384 -0.709 6.553 1.00 65.06 99 TYR A O 1
ATOM 770 N N . LYS A 1 100 ? 16.411 1.336 5.621 1.00 53.94 100 LYS A N 1
ATOM 771 C CA . LYS A 1 100 ? 17.869 1.481 5.709 1.00 53.94 100 LYS A CA 1
ATOM 772 C C . LYS A 1 100 ? 18.219 1.506 7.200 1.00 53.94 100 LYS A C 1
ATOM 774 O O . LYS A 1 100 ? 17.866 2.470 7.876 1.00 53.94 100 LYS A O 1
ATOM 779 N N . LEU A 1 101 ? 18.817 0.416 7.684 1.00 52.16 101 LEU A N 1
ATOM 780 C CA . LEU A 1 101 ? 19.495 0.342 8.980 1.00 52.16 101 LEU A CA 1
ATOM 781 C C . LEU A 1 101 ? 20.568 1.432 9.075 1.00 52.16 101 LEU A C 1
ATOM 783 O O . LEU A 1 101 ? 21.228 1.692 8.040 1.00 52.16 101 LEU A O 1
#

InterPro domains:
  IPR018392 LysM domain [cd00118] (53-95)
  IPR036779 LysM domain superfamily [G3DSA:3.10.350.10] (44-100)

Secondary structure (DSSP, 8-state):
------TTSHHHHHHHHHHHHHHHHHHHHHHHHHHTTSS--TT--SSSPPPSEEE--TT--HHHHHHHHT-TTHHHH-TT-SSTT---TT-EEE-------